Protein AF-A0A382HFP0-F1 (afdb_monomer_lite)

Secondary structure (DSSP, 8-state):
----TTSPP--------------HHHHHHHHTT--TTS-HHHHHHHHHHHHHHTHHHHS--

pLDDT: mean 96.15, std 2.17, range [84.56, 98.06]

Structure (mmCIF, N/C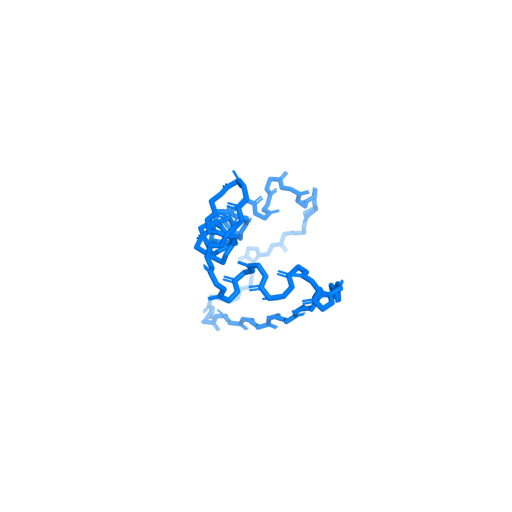A/C/O backbone):
data_AF-A0A382HFP0-F1
#
_entry.id   AF-A0A382HFP0-F1
#
loop_
_atom_site.group_PDB
_atom_site.id
_atom_site.type_symbol
_atom_site.label_atom_id
_atom_site.label_alt_id
_atom_site.label_comp_id
_atom_site.label_asym_id
_atom_site.label_entity_id
_atom_site.label_seq_id
_atom_site.pdbx_PDB_ins_code
_atom_site.Cartn_x
_atom_site.Cartn_y
_atom_site.Cartn_z
_atom_site.occupancy
_atom_site.B_iso_or_equiv
_atom_site.auth_seq_id
_atom_site.auth_comp_id
_atom_site.auth_asym_id
_atom_site.auth_atom_id
_atom_site.pdbx_PDB_model_num
ATOM 1 N N . MET A 1 1 ? 15.749 -9.904 -11.042 1.00 84.56 1 MET A N 1
ATOM 2 C CA . MET A 1 1 ? 15.494 -8.985 -12.164 1.00 84.56 1 MET A CA 1
ATOM 3 C C . MET A 1 1 ? 15.696 -9.662 -13.515 1.00 84.56 1 MET A C 1
ATOM 5 O O . MET A 1 1 ? 16.734 -10.272 -13.742 1.00 84.56 1 MET A O 1
ATOM 9 N N . VAL A 1 2 ? 14.685 -9.588 -14.383 1.00 93.69 2 VAL A N 1
ATOM 10 C CA . VAL A 1 2 ? 14.697 -10.121 -15.759 1.00 93.69 2 VAL A CA 1
ATOM 11 C C . VAL A 1 2 ? 14.910 -8.958 -16.728 1.00 93.69 2 VAL A C 1
ATOM 13 O O . VAL A 1 2 ? 14.308 -7.905 -16.531 1.00 93.69 2 VAL A O 1
ATOM 16 N N . ASP A 1 3 ? 15.732 -9.140 -17.765 1.00 96.25 3 ASP A N 1
ATOM 17 C CA . ASP A 1 3 ? 15.898 -8.124 -18.809 1.00 96.25 3 ASP A CA 1
ATOM 18 C C . ASP A 1 3 ? 14.585 -7.925 -19.584 1.00 96.25 3 ASP A C 1
ATOM 20 O O . ASP A 1 3 ? 13.955 -8.870 -20.065 1.00 96.25 3 ASP A O 1
ATOM 24 N N . VAL A 1 4 ? 14.151 -6.672 -19.672 1.00 95.44 4 VAL A N 1
ATOM 25 C CA . VAL A 1 4 ? 12.923 -6.250 -20.354 1.00 95.44 4 VAL A CA 1
ATOM 26 C C . VAL A 1 4 ? 13.194 -5.243 -21.471 1.00 95.44 4 VAL A C 1
ATOM 28 O O . VAL A 1 4 ? 12.243 -4.694 -22.022 1.00 95.44 4 VAL A O 1
ATOM 31 N N . SER A 1 5 ? 14.461 -5.023 -21.832 1.00 97.00 5 SER A N 1
ATOM 32 C CA . SER A 1 5 ? 14.887 -3.979 -22.776 1.00 97.00 5 SER A CA 1
ATOM 33 C C . SER A 1 5 ? 14.322 -4.158 -24.188 1.00 97.00 5 SER A C 1
ATOM 35 O O . SER A 1 5 ? 14.131 -3.179 -24.900 1.00 97.00 5 SER A O 1
ATOM 37 N N . SER A 1 6 ? 14.017 -5.395 -24.593 1.00 97.25 6 SER A N 1
ATOM 38 C CA . SER A 1 6 ? 13.425 -5.715 -25.900 1.00 97.25 6 SER A CA 1
ATOM 39 C C . SER A 1 6 ? 11.901 -5.566 -25.961 1.00 97.25 6 SER A C 1
ATOM 41 O O . SER A 1 6 ? 11.315 -5.746 -27.028 1.00 97.25 6 SER A O 1
ATOM 43 N N . LYS A 1 7 ? 11.227 -5.274 -24.839 1.00 96.81 7 LYS A N 1
ATOM 44 C CA . LYS A 1 7 ? 9.764 -5.129 -24.815 1.00 96.81 7 LYS A CA 1
ATOM 45 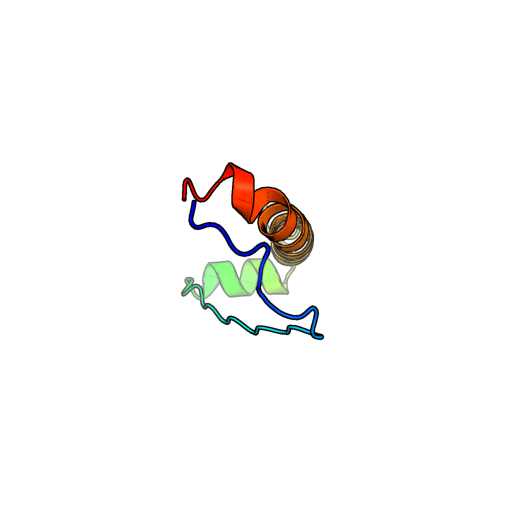C C . LYS A 1 7 ? 9.349 -3.773 -25.380 1.00 96.81 7 LYS A C 1
ATOM 47 O O . LYS A 1 7 ? 9.911 -2.745 -25.017 1.00 96.81 7 LYS A O 1
ATOM 52 N N . GLU A 1 8 ? 8.296 -3.764 -26.194 1.00 97.50 8 GLU A N 1
ATOM 53 C CA . GLU A 1 8 ? 7.708 -2.518 -26.687 1.00 97.50 8 GLU A CA 1
ATOM 54 C C . GLU A 1 8 ? 7.143 -1.661 -25.542 1.00 97.50 8 GLU A C 1
ATOM 56 O O . GLU A 1 8 ? 6.546 -2.163 -24.575 1.00 97.50 8 GLU A O 1
ATOM 61 N N . ILE A 1 9 ? 7.327 -0.344 -25.666 1.00 97.06 9 ILE A N 1
ATOM 62 C CA . ILE A 1 9 ? 6.775 0.638 -24.736 1.00 97.06 9 ILE A CA 1
ATOM 63 C C . ILE A 1 9 ? 5.284 0.780 -25.024 1.00 97.06 9 ILE A C 1
ATOM 65 O O . ILE A 1 9 ? 4.873 1.212 -26.097 1.00 97.06 9 ILE A O 1
ATOM 69 N N . THR A 1 10 ? 4.470 0.454 -24.027 1.00 97.94 10 THR A N 1
ATOM 70 C CA . THR A 1 10 ? 3.014 0.568 -24.091 1.00 97.94 10 THR A CA 1
ATOM 71 C C . THR A 1 10 ? 2.488 1.250 -22.837 1.00 97.94 10 THR A C 1
ATOM 73 O O . THR A 1 10 ? 3.135 1.248 -21.786 1.00 97.94 10 THR A O 1
ATOM 76 N N . HIS A 1 11 ? 1.274 1.791 -22.911 1.00 98.00 11 HIS A N 1
ATOM 77 C CA . HIS A 1 11 ? 0.577 2.249 -21.716 1.00 98.00 11 HIS A CA 1
ATOM 78 C C . HIS A 1 11 ? 0.166 1.040 -20.858 1.00 98.00 11 HIS A C 1
ATOM 80 O O . HIS A 1 11 ? -0.518 0.134 -21.339 1.00 98.00 11 HIS A O 1
ATOM 86 N N . ARG A 1 12 ? 0.580 1.012 -19.586 1.00 97.50 12 ARG A N 1
ATOM 87 C CA . ARG A 1 12 ? 0.299 -0.084 -18.643 1.00 97.50 12 ARG A CA 1
ATOM 88 C C . ARG A 1 12 ? -0.489 0.448 -17.450 1.00 97.50 12 ARG A C 1
ATOM 90 O O . ARG A 1 12 ? -0.145 1.485 -16.895 1.00 97.50 12 ARG A O 1
ATOM 97 N N . LYS A 1 13 ? -1.536 -0.275 -17.047 1.00 97.81 13 LYS A N 1
ATOM 98 C CA . LYS A 1 13 ? -2.360 0.039 -15.872 1.00 97.81 13 LYS A CA 1
ATOM 99 C C . LYS A 1 13 ? -2.674 -1.244 -15.110 1.00 97.81 13 LYS A C 1
ATOM 101 O O . LYS A 1 13 ? -2.911 -2.277 -15.727 1.00 97.81 13 LYS A O 1
ATOM 106 N N . ALA A 1 14 ? -2.692 -1.159 -13.786 1.00 96.94 14 ALA A N 1
ATOM 107 C CA . ALA A 1 14 ? -3.104 -2.235 -12.893 1.00 96.94 14 ALA A CA 1
ATOM 108 C C . ALA A 1 14 ? -4.008 -1.670 -11.787 1.00 96.94 14 ALA A C 1
ATOM 110 O O . ALA A 1 14 ? -3.922 -0.484 -11.463 1.00 96.94 14 ALA A O 1
ATOM 111 N N . LEU A 1 15 ? -4.879 -2.513 -11.234 1.00 97.38 15 LEU A N 1
ATOM 112 C CA . LEU A 1 15 ? -5.745 -2.203 -10.097 1.00 97.38 15 LEU A CA 1
ATOM 113 C C . LEU A 1 15 ? -5.602 -3.325 -9.067 1.00 97.38 15 LEU A C 1
ATOM 115 O O . LEU A 1 15 ? -5.626 -4.497 -9.433 1.00 97.38 15 LEU A O 1
ATOM 119 N N . ALA A 1 16 ? -5.476 -2.957 -7.797 1.00 95.81 16 ALA A N 1
ATOM 120 C CA . ALA A 1 16 ? -5.481 -3.880 -6.671 1.00 95.81 16 ALA A CA 1
ATOM 121 C C . ALA A 1 16 ? -6.474 -3.382 -5.615 1.00 95.81 16 ALA A C 1
ATOM 123 O O . ALA A 1 16 ? -6.701 -2.177 -5.495 1.00 95.81 16 ALA A O 1
ATOM 124 N N . VAL A 1 17 ? -7.058 -4.314 -4.863 1.00 97.25 17 VAL A N 1
ATOM 125 C CA . VAL A 1 17 ? -7.990 -4.041 -3.763 1.00 97.25 17 VAL A CA 1
ATOM 126 C C . VAL A 1 17 ? -7.595 -4.871 -2.547 1.00 97.25 17 VAL A C 1
ATOM 128 O O . VAL A 1 17 ? -7.023 -5.951 -2.688 1.00 97.25 17 VAL A O 1
ATOM 131 N N . GLY A 1 18 ? -7.896 -4.361 -1.359 1.00 96.00 18 GLY A N 1
ATOM 132 C CA . GLY A 1 18 ? -7.673 -5.048 -0.094 1.00 96.00 18 GLY A CA 1
ATOM 133 C C . GLY A 1 18 ? -8.642 -4.533 0.962 1.00 96.00 18 GLY A C 1
ATOM 134 O O . GLY A 1 18 ? -9.162 -3.423 0.843 1.00 96.00 18 GLY A O 1
ATOM 135 N N . GLU A 1 19 ? -8.883 -5.344 1.984 1.00 97.12 19 GLU A N 1
ATOM 136 C CA . GLU A 1 19 ? -9.781 -5.021 3.088 1.00 97.12 19 GLU A CA 1
ATOM 137 C C . GLU A 1 19 ? -9.116 -5.294 4.438 1.00 97.12 19 GLU A C 1
ATOM 139 O O . GLU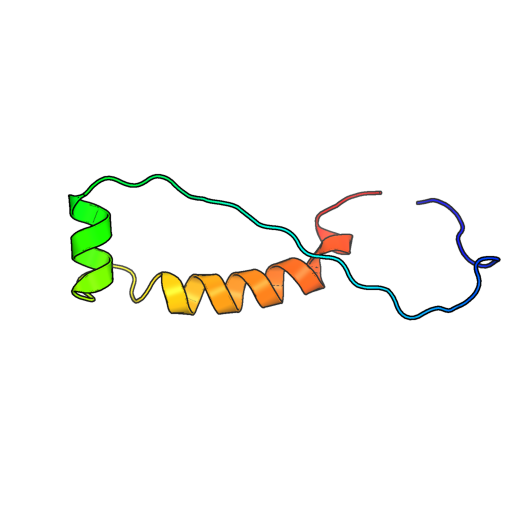 A 1 19 ? -8.215 -6.125 4.553 1.00 97.12 19 GLU A O 1
ATOM 144 N N . ILE A 1 20 ? -9.560 -4.567 5.465 1.00 96.38 20 ILE A N 1
ATOM 145 C CA . ILE A 1 20 ? -9.132 -4.752 6.852 1.00 96.38 20 ILE A CA 1
ATOM 146 C C . ILE A 1 20 ? -10.393 -4.868 7.702 1.00 96.38 20 ILE A C 1
ATOM 148 O O . ILE A 1 20 ? -11.205 -3.944 7.747 1.00 96.38 20 ILE A O 1
ATOM 152 N N . ILE A 1 21 ? -10.543 -6.000 8.387 1.00 97.38 21 ILE A N 1
ATOM 153 C CA . ILE A 1 21 ? -11.662 -6.248 9.297 1.00 97.38 21 ILE A CA 1
ATOM 154 C C . ILE A 1 21 ? -11.305 -5.684 10.674 1.00 97.38 21 ILE A C 1
ATOM 156 O O . ILE A 1 21 ? -10.255 -5.997 11.234 1.00 97.38 21 ILE A O 1
ATOM 160 N N . LEU A 1 22 ? -12.186 -4.845 11.216 1.00 96.50 22 LEU A N 1
ATOM 161 C CA . LEU A 1 22 ? -12.018 -4.159 12.497 1.00 96.50 22 LEU A CA 1
ATOM 162 C C . LEU A 1 22 ? -13.242 -4.394 13.387 1.00 96.50 22 LEU A C 1
ATOM 164 O O . LEU A 1 22 ? -14.317 -4.747 12.900 1.00 96.50 22 LEU A O 1
ATOM 168 N N . SER A 1 23 ? -13.093 -4.166 14.693 1.00 98.06 23 SER A N 1
ATOM 169 C CA . SER A 1 23 ? -14.233 -4.167 15.610 1.00 98.06 23 SER A CA 1
ATOM 170 C C . SER A 1 23 ? -15.172 -2.987 15.331 1.00 98.06 23 SER A C 1
ATOM 172 O O . SER A 1 23 ? -14.767 -1.947 14.800 1.00 98.06 23 SER A O 1
ATOM 174 N N . SER A 1 24 ? -16.437 -3.131 15.731 1.00 97.62 24 SER A N 1
ATOM 175 C CA . SER A 1 24 ? -17.445 -2.069 15.628 1.00 97.62 24 SER A CA 1
ATOM 176 C C . SER A 1 24 ? -17.021 -0.786 16.349 1.00 97.62 24 SER A C 1
ATOM 178 O O . SER A 1 24 ? -17.198 0.301 15.804 1.00 97.62 24 SER A O 1
ATOM 180 N N . GLU A 1 25 ? -16.398 -0.917 17.523 1.00 97.12 25 GLU A N 1
ATOM 181 C CA . GLU A 1 25 ? -15.875 0.201 18.315 1.00 97.12 25 GLU A CA 1
ATOM 182 C C . GLU A 1 25 ? -14.852 1.034 17.527 1.00 97.12 25 GLU A C 1
ATOM 184 O O . GLU A 1 25 ? -14.972 2.256 17.444 1.00 97.12 25 GLU A O 1
ATOM 189 N N . VAL A 1 26 ? -13.881 0.386 16.874 1.00 96.12 26 VAL A N 1
ATOM 190 C CA . VAL A 1 26 ? -12.861 1.094 16.085 1.00 96.12 26 VAL A CA 1
ATOM 191 C C . VAL A 1 26 ? -13.497 1.803 14.891 1.00 96.12 26 VAL A C 1
ATOM 193 O O . VAL A 1 26 ? -13.170 2.956 14.612 1.00 96.12 26 VAL A O 1
ATOM 196 N N . ILE A 1 27 ? -14.441 1.154 14.204 1.00 96.19 27 ILE A N 1
ATOM 197 C CA . ILE A 1 27 ? -15.169 1.771 13.085 1.00 96.19 27 ILE A CA 1
ATOM 198 C C . ILE A 1 27 ? -15.908 3.031 13.553 1.00 96.19 27 ILE A C 1
ATOM 200 O O . ILE A 1 27 ? -15.894 4.054 12.862 1.00 96.19 27 ILE A O 1
ATOM 204 N N . GLU A 1 28 ? -16.534 2.986 14.727 1.00 96.81 28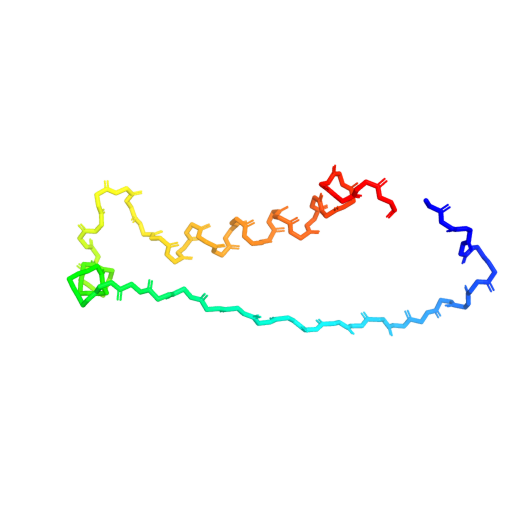 GLU A N 1
ATOM 205 C CA . GLU A 1 28 ? -17.227 4.132 15.308 1.00 96.81 28 GLU A CA 1
ATOM 206 C C . GLU A 1 28 ? -16.261 5.263 15.690 1.00 96.81 28 GLU A C 1
ATOM 208 O O . GLU A 1 28 ? -16.533 6.432 15.401 1.00 96.81 28 GLU A O 1
ATOM 213 N N . MET A 1 29 ? -15.099 4.939 16.261 1.00 96.81 29 MET A N 1
ATOM 214 C CA . MET A 1 29 ? -14.059 5.928 16.558 1.00 96.81 29 MET A CA 1
ATOM 215 C C . MET A 1 29 ? -13.547 6.635 15.299 1.00 96.81 29 MET A C 1
ATOM 217 O O . MET A 1 29 ? -13.353 7.853 15.328 1.00 96.81 29 MET A O 1
ATOM 221 N N . ILE A 1 30 ? -13.358 5.901 14.196 1.00 95.81 30 ILE A N 1
ATOM 222 C CA . ILE A 1 30 ? -12.935 6.465 12.905 1.00 95.81 30 ILE A CA 1
ATOM 223 C C . ILE A 1 30 ? -14.000 7.426 12.376 1.00 95.81 30 ILE A C 1
ATOM 225 O O . ILE A 1 30 ? -13.690 8.581 12.083 1.00 95.81 30 ILE A O 1
ATOM 229 N N . LYS A 1 31 ? -15.265 6.988 12.313 1.00 94.69 31 LYS A N 1
ATOM 230 C CA . LYS A 1 31 ? -16.388 7.815 11.830 1.00 94.69 31 LYS A CA 1
ATOM 231 C C . LYS A 1 31 ? -16.546 9.104 12.635 1.00 94.69 31 LYS A C 1
ATOM 233 O O . LYS A 1 31 ? -16.779 10.164 12.061 1.00 94.69 31 LYS A O 1
ATOM 238 N N . ASN A 1 32 ? -16.371 9.016 13.951 1.00 95.81 32 ASN A N 1
ATOM 239 C CA . ASN A 1 32 ? -16.493 10.150 14.864 1.00 95.81 32 ASN A CA 1
ATOM 240 C C . ASN A 1 32 ? -15.199 10.968 15.016 1.00 95.81 32 ASN A C 1
ATOM 242 O O . ASN A 1 32 ? -15.167 11.889 15.830 1.00 95.81 32 ASN A O 1
ATOM 246 N N . LYS A 1 33 ? -14.131 10.644 14.270 1.00 93.00 33 LYS A N 1
ATOM 247 C CA . LYS A 1 33 ? -12.817 11.310 14.337 1.00 93.00 33 LYS A CA 1
ATOM 248 C C . LYS A 1 33 ? -12.219 11.361 15.753 1.00 93.00 33 LYS A C 1
ATOM 250 O O . LYS A 1 33 ? -11.559 12.328 16.123 1.00 93.00 33 LYS A O 1
ATOM 255 N N . LYS A 1 34 ? -12.426 10.307 16.548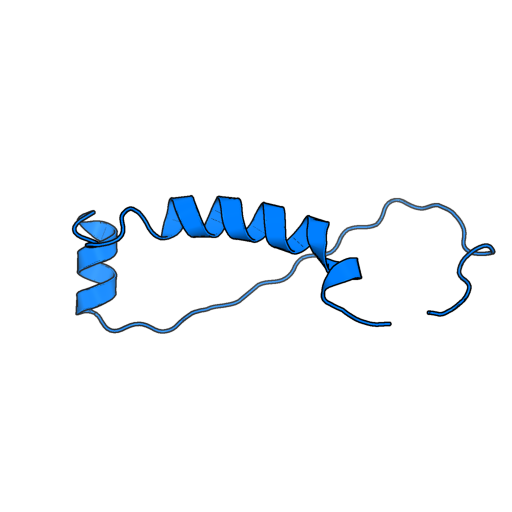 1.00 95.81 34 LYS A N 1
ATOM 256 C CA . LYS A 1 34 ? -11.929 10.173 17.935 1.00 95.81 34 LYS A CA 1
ATOM 257 C C . LYS A 1 34 ? -10.678 9.297 18.048 1.00 95.81 34 LYS A C 1
ATOM 259 O O . LYS A 1 34 ? -10.337 8.827 19.130 1.00 95.81 34 LYS A O 1
ATOM 264 N N . MET A 1 35 ? -10.005 9.038 16.929 1.00 96.25 35 MET A N 1
ATOM 265 C CA . MET A 1 35 ? -8.812 8.198 16.905 1.00 96.25 35 MET A CA 1
ATOM 266 C C . MET A 1 35 ? -7.638 8.894 17.619 1.00 96.25 35 MET A C 1
ATOM 268 O O . MET A 1 35 ? -7.293 10.021 17.262 1.00 96.25 35 MET A O 1
ATOM 272 N N . PRO A 1 36 ? -6.967 8.233 18.582 1.00 94.06 36 PRO A N 1
ATOM 273 C CA . PRO A 1 36 ? -5.938 8.869 19.413 1.00 94.06 36 PRO A CA 1
ATOM 274 C C . PRO A 1 36 ? -4.666 9.245 18.640 1.00 94.06 36 PRO A C 1
ATOM 276 O O . PRO A 1 36 ? -3.896 10.085 19.091 1.00 94.06 36 PRO A O 1
ATOM 279 N N . LYS A 1 37 ? -4.431 8.618 17.481 1.00 93.56 37 LYS A N 1
ATOM 280 C CA . LYS A 1 37 ? -3.246 8.831 16.633 1.00 93.56 37 LYS A CA 1
ATOM 281 C C . LYS A 1 37 ? -3.519 9.744 15.426 1.00 93.56 37 LYS A C 1
ATOM 283 O O . LYS A 1 37 ? -2.686 9.815 14.529 1.00 93.56 37 LYS A O 1
ATOM 288 N N . GLY A 1 38 ? -4.668 10.423 15.395 1.00 92.88 38 GLY A N 1
ATOM 289 C CA . GLY A 1 38 ? -5.122 11.213 14.246 1.00 92.88 38 GLY A CA 1
ATOM 290 C C . GLY A 1 38 ? -5.977 10.410 13.262 1.00 92.88 38 GLY A C 1
ATOM 291 O O . GLY A 1 38 ? -6.376 9.284 13.554 1.00 92.88 38 GLY A O 1
ATOM 292 N N . ASP A 1 39 ? -6.288 11.014 12.112 1.00 95.44 39 ASP A N 1
ATOM 293 C CA . ASP A 1 39 ? -7.171 10.438 11.088 1.00 95.44 39 ASP A CA 1
ATOM 294 C C . ASP A 1 39 ? -6.473 9.299 10.316 1.00 95.44 39 ASP A C 1
ATOM 296 O O . ASP A 1 39 ? -5.555 9.561 9.530 1.00 95.44 39 ASP A O 1
ATOM 300 N N . PRO A 1 40 ? -6.892 8.033 10.500 1.00 95.62 40 PRO A N 1
ATOM 301 C CA . PRO A 1 40 ? -6.225 6.909 9.863 1.00 95.62 40 PRO A CA 1
ATOM 302 C C . PRO A 1 40 ? -6.460 6.848 8.352 1.00 95.62 40 PRO A C 1
ATOM 304 O O . PRO A 1 40 ? -5.610 6.299 7.658 1.00 95.62 40 PRO A O 1
ATOM 307 N N . LEU A 1 41 ? -7.562 7.395 7.823 1.00 95.25 41 LEU A N 1
ATOM 308 C CA . LEU A 1 41 ? -7.852 7.338 6.386 1.00 95.25 41 LEU A CA 1
ATOM 309 C C . LEU A 1 41 ? -6.939 8.288 5.612 1.00 95.25 41 LEU A C 1
ATOM 311 O O . LEU A 1 41 ? -6.320 7.884 4.630 1.00 95.25 41 LEU A O 1
ATOM 315 N N . ALA A 1 42 ? -6.789 9.517 6.111 1.00 95.62 42 ALA A N 1
ATOM 316 C CA . ALA A 1 42 ? -5.882 10.499 5.522 1.00 95.62 42 ALA A CA 1
ATOM 317 C C . ALA A 1 42 ? -4.422 10.013 5.555 1.00 95.62 42 ALA A C 1
ATOM 319 O O . ALA A 1 42 ? -3.690 10.133 4.572 1.00 95.62 42 ALA A O 1
ATOM 320 N N . ILE A 1 43 ? -3.999 9.412 6.674 1.00 96.12 43 ILE A N 1
ATOM 321 C CA . ILE A 1 43 ? -2.656 8.833 6.797 1.00 96.12 43 ILE A CA 1
ATOM 322 C C . ILE A 1 43 ? -2.491 7.650 5.829 1.00 96.12 43 ILE A C 1
ATOM 324 O O . ILE A 1 43 ? -1.476 7.573 5.137 1.00 96.12 43 ILE A O 1
ATOM 328 N N . ALA A 1 44 ? -3.483 6.758 5.734 1.00 96.56 44 ALA A N 1
ATOM 329 C CA . ALA A 1 44 ? -3.433 5.593 4.851 1.00 96.56 44 ALA A CA 1
ATOM 330 C C . ALA A 1 44 ? -3.308 5.973 3.368 1.00 96.56 44 ALA A C 1
ATOM 332 O O . ALA A 1 44 ? -2.547 5.329 2.646 1.00 96.56 44 ALA A O 1
ATOM 333 N N . GLU A 1 45 ? -3.987 7.029 2.915 1.00 96.75 45 GLU A N 1
ATOM 334 C CA . GLU A 1 45 ? -3.887 7.519 1.535 1.00 96.75 45 GLU A CA 1
ATOM 335 C C . GLU A 1 45 ? -2.455 7.958 1.191 1.00 96.75 45 GLU A C 1
ATOM 337 O O . GLU A 1 45 ? -1.856 7.483 0.220 1.00 96.75 45 GLU A O 1
ATOM 342 N N . VAL A 1 46 ? -1.857 8.801 2.038 1.00 97.38 46 VAL A N 1
ATOM 343 C CA . VAL A 1 46 ? -0.478 9.281 1.850 1.00 97.38 46 VAL A CA 1
ATOM 344 C C . VAL A 1 46 ? 0.520 8.125 1.929 1.00 97.38 46 VAL A C 1
ATOM 346 O O . VAL A 1 46 ? 1.454 8.041 1.122 1.00 97.38 46 VAL A O 1
ATOM 349 N N . SER A 1 47 ? 0.325 7.204 2.874 1.00 97.50 47 SER A N 1
ATOM 350 C CA . SER A 1 47 ? 1.146 6.000 3.000 1.00 97.50 47 SER A CA 1
ATOM 351 C C . SER A 1 47 ? 1.035 5.095 1.774 1.00 97.50 47 SER A C 1
ATOM 353 O O . SER A 1 47 ? 2.060 4.592 1.323 1.00 97.50 47 SER A O 1
ATOM 355 N N . GLY A 1 48 ? -0.154 4.933 1.189 1.00 97.12 48 GLY A N 1
ATOM 356 C CA . GLY A 1 48 ? -0.363 4.153 -0.033 1.00 97.12 48 GLY A CA 1
ATOM 357 C C . GLY A 1 48 ? 0.387 4.735 -1.233 1.00 97.12 48 GLY A C 1
ATOM 358 O O . GLY A 1 48 ? 1.112 4.014 -1.922 1.00 97.12 48 GLY A O 1
ATOM 359 N N . ILE A 1 49 ? 0.307 6.055 -1.433 1.00 97.50 49 ILE A N 1
ATOM 360 C CA . ILE A 1 49 ? 1.038 6.757 -2.506 1.00 97.50 49 ILE A CA 1
ATOM 361 C C . ILE A 1 49 ? 2.556 6.636 -2.316 1.00 97.50 49 ILE A C 1
ATOM 363 O O . ILE A 1 49 ? 3.306 6.455 -3.279 1.00 97.50 49 ILE A O 1
ATOM 367 N N . ASN A 1 50 ? 3.049 6.738 -1.082 1.00 97.94 50 ASN A N 1
ATOM 368 C CA . ASN A 1 50 ? 4.476 6.559 -0.820 1.00 97.94 50 ASN A CA 1
ATOM 369 C C . ASN A 1 50 ? 4.913 5.098 -0.961 1.00 97.94 50 ASN A C 1
ATOM 371 O O . ASN A 1 50 ? 5.990 4.845 -1.498 1.00 97.94 50 ASN A O 1
ATOM 375 N N . GLY A 1 51 ? 4.069 4.152 -0.552 1.00 97.19 51 GLY A N 1
ATOM 376 C CA . GLY A 1 51 ? 4.306 2.721 -0.698 1.00 97.19 51 GLY A CA 1
ATOM 377 C C . GLY A 1 51 ? 4.455 2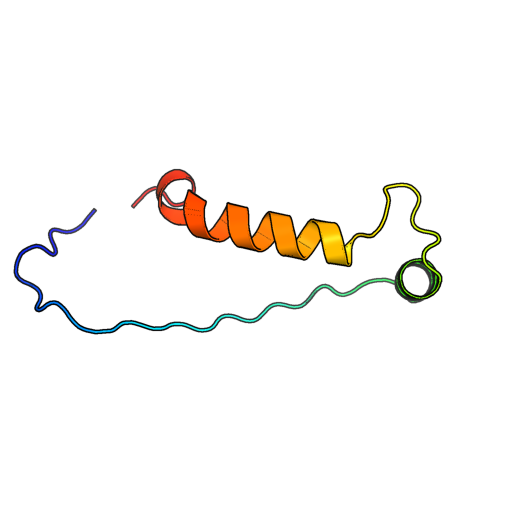.310 -2.161 1.00 97.19 51 GLY A C 1
ATOM 378 O O . GLY A 1 51 ? 5.450 1.679 -2.507 1.00 97.19 51 GLY A O 1
ATOM 379 N N . VAL A 1 52 ? 3.544 2.745 -3.044 1.00 96.94 52 VAL A N 1
ATOM 380 C CA . VAL A 1 52 ? 3.599 2.359 -4.467 1.00 96.94 52 VAL A CA 1
ATOM 381 C C . VAL A 1 52 ? 4.869 2.860 -5.160 1.00 96.94 52 VAL A C 1
ATOM 383 O O . VAL A 1 52 ? 5.464 2.134 -5.954 1.00 96.94 52 VAL A O 1
ATOM 386 N N . LYS A 1 53 ? 5.351 4.060 -4.816 1.00 97.62 53 LYS A N 1
ATOM 387 C CA . LYS A 1 53 ? 6.606 4.604 -5.363 1.00 97.62 53 LYS A CA 1
ATOM 388 C C . LYS A 1 53 ? 7.846 3.852 -4.875 1.00 97.62 53 LYS A C 1
ATOM 390 O O . LYS A 1 53 ? 8.842 3.825 -5.584 1.00 97.62 53 LYS A O 1
ATOM 395 N N . LYS A 1 54 ? 7.782 3.242 -3.689 1.00 98.00 54 LYS A N 1
ATOM 396 C CA . LYS A 1 54 ? 8.879 2.464 -3.094 1.00 98.00 54 LYS A CA 1
ATOM 397 C C . LYS A 1 54 ? 8.827 0.973 -3.429 1.00 98.00 54 LYS A C 1
ATOM 399 O O . LYS A 1 54 ? 9.629 0.208 -2.907 1.00 98.00 54 LYS A O 1
ATOM 404 N N . THR A 1 55 ? 7.913 0.542 -4.300 1.00 97.62 55 THR A N 1
ATOM 405 C CA . THR A 1 55 ? 7.702 -0.885 -4.601 1.00 97.62 55 THR A CA 1
ATOM 406 C C . THR A 1 55 ? 8.996 -1.612 -4.980 1.00 97.62 55 THR A C 1
ATOM 408 O O . THR A 1 55 ? 9.249 -2.687 -4.454 1.00 97.62 55 THR A O 1
ATOM 411 N N . SER A 1 56 ? 9.852 -1.026 -5.823 1.00 96.50 56 SER A N 1
ATOM 412 C CA . SER A 1 56 ? 11.117 -1.653 -6.245 1.00 96.50 56 SER A CA 1
ATOM 413 C C . SER A 1 56 ? 12.200 -1.690 -5.163 1.00 96.50 56 SER A C 1
ATOM 415 O O . SER A 1 56 ? 13.125 -2.484 -5.261 1.00 96.50 56 SER A O 1
ATOM 417 N N . GLU A 1 57 ? 12.115 -0.829 -4.146 1.00 97.38 57 GLU A N 1
ATOM 418 C CA . GLU A 1 57 ? 12.995 -0.894 -2.970 1.00 97.38 57 GLU A CA 1
ATOM 419 C C . GLU A 1 57 ? 12.539 -2.000 -2.006 1.00 97.38 57 GLU A C 1
ATOM 421 O O . GLU A 1 57 ? 13.355 -2.605 -1.317 1.00 97.38 57 GLU A O 1
ATOM 426 N N . LEU A 1 58 ? 11.224 -2.243 -1.944 1.00 97.44 58 LEU A N 1
ATOM 427 C CA . LEU A 1 58 ? 10.598 -3.177 -1.007 1.00 97.44 58 LEU A CA 1
ATOM 428 C C . LEU A 1 58 ? 10.513 -4.612 -1.544 1.00 97.44 58 LEU A C 1
ATOM 430 O O . LEU A 1 58 ? 10.567 -5.556 -0.758 1.00 97.44 58 LEU A O 1
ATOM 434 N N . ILE A 1 59 ? 10.350 -4.785 -2.857 1.00 96.50 59 ILE A N 1
ATOM 435 C CA . ILE A 1 59 ? 10.212 -6.088 -3.515 1.00 96.50 59 ILE A CA 1
ATOM 436 C C . ILE A 1 59 ? 11.546 -6.442 -4.194 1.00 96.50 59 ILE A C 1
ATOM 438 O O . ILE A 1 59 ? 11.905 -5.786 -5.168 1.00 96.50 59 ILE A O 1
ATOM 442 N N . PRO A 1 60 ? 12.287 -7.466 -3.721 1.00 93.88 60 PRO A N 1
ATOM 443 C CA . PRO A 1 60 ? 13.689 -7.668 -4.110 1.00 93.88 60 PRO A CA 1
ATOM 444 C C . PRO A 1 60 ? 14.001 -8.022 -5.576 1.00 93.88 60 PRO A C 1
ATOM 446 O O . PRO A 1 60 ? 15.180 -8.033 -5.933 1.00 93.88 60 PRO A O 1
ATOM 449 N N . LEU A 1 61 ? 13.019 -8.404 -6.403 1.00 88.88 61 LEU A N 1
ATOM 450 C CA . LEU A 1 61 ? 13.261 -9.073 -7.695 1.00 88.88 61 LEU A CA 1
ATOM 451 C C . LEU A 1 61 ? 12.776 -8.313 -8.924 1.00 88.88 61 LEU A C 1
ATOM 453 O O . LEU A 1 61 ? 11.633 -7.813 -8.903 1.00 88.88 61 LEU A O 1
#

Foldseek 3Di:
DDDPPPPDDDDDDDDDDDDDDDDPVVVVCQVVQVDPVGRVVVVVVVVVVVCVVCVCVVPPD

Organism: NCBI:txid408172

InterPro domains:
  IPR002820 Molybdopterin cofactor biosynthesis C (MoaC) domain [PF01967] (1-61)
  IPR036522 Molybdopterin cofactor biosynthesis C (MoaC) domain superfamily [G3DSA:3.30.70.640] (1-61)
  IPR036522 Molybdopterin cofactor biosynthesis C (MoaC) domain superfamily [SSF55040] (1-61)

Sequence (61 aa):
MVDVSSKEITHRKALAVGEIILSSEVIEMIKNKKMPKGDPLAIAEVSGINGVKKTSELIPL

Radius of gyration: 17.9 Å; chains: 1; bounding box: 33×21×46 Å